Protein AF-A0A6G8FXG5-F1 (afdb_monomer)

Foldseek 3Di:
DPPDVVVVVVVLLVVLVVLLVVLVVQLVVLVVVQCVLQDPPFDFPDPLLCCQEPCLVSQLVSLLSNLVSLQVDDDPDPVSNVVSPVSSLCSNVVSLDRDPDDPPRYSDPRPPPDSPVSSVVSVVVSVVVVVVVVVVVVVVVVVVVVVVVPPPPPPPPDPPDDDDDDDD

Sequence (168 aa):
MQPDPALAAVRTYGYLRLALAGLVLLLFAAVALEFRATGDDCLQTSISAYWHTPARAVFVGVLVTMGVCLVALKGNTPGEDIALNFAGMLAPGVAFIPVHDPGTCSSVPIQVSDAGPAVANNMQALFVLGAVALAIGVWSARRAQAGDAHRPAASTGRTCSACSSPSP

Nearest PDB structures (foldseek):
  4zs7-assembly1_A  TM=3.706E-01  e=3.142E+00  Homo sapiens

Mean predicted aligned error: 14.08 Å

pLDDT: mean 71.06, std 12.32, range [47.81, 88.75]

Solvent-accessible surface area (backbone atoms only — not comparable to full-atom values): 9941 Å² total; per-residue (Å²): 132,82,79,57,68,68,61,54,49,56,50,53,56,52,50,46,54,51,48,49,54,49,41,52,50,52,48,51,50,45,52,51,54,50,49,71,69,52,47,93,88,53,78,69,96,44,82,69,44,48,60,59,35,92,43,32,64,55,51,32,52,36,32,39,52,44,11,55,45,31,52,69,45,81,42,97,44,77,66,49,32,51,51,27,40,50,50,18,65,45,28,43,56,64,42,60,57,79,74,84,78,55,72,94,66,53,84,54,94,66,81,75,79,64,58,66,65,54,36,53,53,51,52,52,51,49,52,52,50,52,52,51,52,49,50,50,52,53,51,52,52,53,50,52,54,59,56,57,73,66,55,75,81,76,75,86,79,71,84,84,72,84,90,79,86,81,85,135

Radius of gyration: 25.89 Å; Cα contacts (8 Å, |Δi|>4): 107; chains: 1; bounding box: 61×33×94 Å

Secondary structure (DSSP, 8-state):
-PPPHHHHHHHHHHHHHHHHHHHHHHHHHHHHHHHHHH-TT---SSGGGGGGSTTHHHHHHHHHHHHHHHHHS--SSHHHHHHHHHHHHHHHHHHHSPPS---S--SS----TTHHHHHHHHHHHHHHHHHHHHHHHHHHHHHHHHHHTTS-----------------

Structure (mmCIF, N/CA/C/O backbone):
data_AF-A0A6G8FXG5-F1
#
_entry.id   AF-A0A6G8FXG5-F1
#
loop_
_atom_site.group_PDB
_atom_site.id
_atom_site.type_symbol
_atom_site.label_atom_id
_atom_site.label_alt_id
_atom_site.label_comp_id
_atom_site.label_asym_id
_atom_site.label_entity_id
_atom_site.label_seq_id
_atom_site.pdbx_PDB_ins_code
_atom_site.Cartn_x
_atom_site.Cartn_y
_atom_site.Cartn_z
_atom_site.occupancy
_atom_site.B_iso_or_equiv
_atom_site.auth_seq_id
_atom_site.auth_comp_id
_atom_site.auth_asym_id
_atom_site.auth_atom_id
_atom_site.pdbx_PDB_model_num
ATOM 1 N N . MET A 1 1 ? -4.757 -22.468 30.278 1.00 57.34 1 MET A N 1
ATOM 2 C CA . MET A 1 1 ? -4.291 -21.072 30.387 1.00 57.34 1 MET A CA 1
ATOM 3 C C . MET A 1 1 ? -4.735 -20.367 29.117 1.00 57.34 1 MET A C 1
ATOM 5 O O . MET A 1 1 ? -4.160 -20.623 28.068 1.00 57.34 1 MET A O 1
ATOM 9 N N . GLN A 1 2 ? -5.857 -19.647 29.166 1.00 67.94 2 GLN A N 1
ATOM 10 C CA . GLN A 1 2 ? -6.369 -18.923 28.000 1.00 67.94 2 GLN A CA 1
ATOM 11 C C . GLN A 1 2 ? -5.395 -17.765 27.731 1.00 67.94 2 GLN A C 1
ATOM 13 O O . GLN A 1 2 ? -5.109 -17.031 28.676 1.00 67.94 2 GLN A O 1
ATOM 18 N N . PRO A 1 3 ? -4.819 -17.619 26.527 1.00 72.81 3 PRO A N 1
ATOM 19 C CA . PRO A 1 3 ? -3.965 -16.475 26.236 1.00 72.81 3 PRO A CA 1
ATOM 20 C C . PRO A 1 3 ? -4.775 -15.185 26.394 1.00 72.81 3 PRO A C 1
ATOM 22 O O . PRO A 1 3 ? -5.873 -15.074 25.848 1.00 72.81 3 PRO A O 1
ATOM 25 N N . ASP A 1 4 ? -4.237 -14.224 27.146 1.00 82.94 4 ASP A N 1
ATOM 26 C CA . ASP A 1 4 ? -4.896 -12.938 27.355 1.00 82.94 4 ASP A CA 1
ATOM 27 C C . ASP A 1 4 ? -5.109 -12.235 26.002 1.00 82.94 4 ASP A C 1
ATOM 29 O O . ASP A 1 4 ? -4.136 -11.994 25.272 1.00 82.94 4 ASP A O 1
ATOM 33 N N . PRO A 1 5 ? -6.353 -11.867 25.640 1.00 80.75 5 PRO A N 1
ATOM 34 C CA . PRO A 1 5 ? -6.666 -11.304 24.324 1.00 80.75 5 PRO A CA 1
ATOM 35 C C . PRO A 1 5 ? -5.929 -9.982 24.062 1.00 80.75 5 PRO A C 1
ATOM 37 O O . PRO A 1 5 ? -5.585 -9.674 22.920 1.00 80.75 5 PRO A O 1
ATOM 40 N N . ALA A 1 6 ? -5.613 -9.230 25.120 1.00 83.12 6 ALA A N 1
ATOM 41 C CA . ALA A 1 6 ? -4.814 -8.012 25.036 1.00 83.12 6 ALA A CA 1
ATOM 42 C C . ALA A 1 6 ? -3.370 -8.289 24.579 1.00 83.12 6 ALA A C 1
ATOM 44 O O . ALA A 1 6 ? -2.838 -7.573 23.732 1.00 83.12 6 ALA A O 1
ATOM 45 N N . LEU A 1 7 ? -2.744 -9.358 25.082 1.00 83.94 7 LEU A N 1
ATOM 46 C CA . LEU A 1 7 ? -1.378 -9.721 24.705 1.00 83.94 7 LEU A CA 1
ATOM 47 C C . LEU A 1 7 ? -1.309 -10.215 23.253 1.00 83.94 7 LEU A C 1
ATOM 49 O O . LEU A 1 7 ? -0.358 -9.900 22.534 1.00 83.94 7 LEU A O 1
ATOM 53 N N . ALA A 1 8 ? -2.332 -10.952 22.810 1.00 83.19 8 ALA A N 1
ATOM 54 C CA . ALA A 1 8 ? -2.463 -11.382 21.420 1.00 83.19 8 ALA A CA 1
ATOM 55 C C . ALA A 1 8 ? -2.579 -10.181 20.466 1.00 83.19 8 ALA A C 1
ATOM 57 O O . ALA A 1 8 ? -1.868 -10.134 19.464 1.00 83.19 8 ALA A O 1
ATOM 58 N N . ALA A 1 9 ? -3.394 -9.178 20.813 1.00 84.50 9 ALA A N 1
ATOM 59 C CA . ALA A 1 9 ? -3.514 -7.952 20.029 1.00 84.50 9 ALA A CA 1
ATOM 60 C C . ALA A 1 9 ? -2.163 -7.230 19.908 1.00 84.50 9 ALA A C 1
ATOM 62 O O . ALA A 1 9 ? -1.698 -6.998 18.795 1.00 84.50 9 ALA A O 1
ATOM 63 N N . VAL A 1 10 ? -1.488 -6.949 21.030 1.00 85.75 10 VAL A N 1
ATOM 64 C CA . VAL A 1 10 ? -0.190 -6.242 21.043 1.00 85.75 10 VAL A CA 1
ATOM 65 C C . VAL A 1 10 ? 0.853 -6.941 20.163 1.00 85.75 10 VAL A C 1
ATOM 67 O O . VAL A 1 10 ? 1.572 -6.274 19.417 1.00 85.75 10 VAL A O 1
ATOM 70 N N . ARG A 1 11 ? 0.907 -8.280 20.184 1.00 86.25 11 ARG A N 1
ATOM 71 C CA . ARG A 1 11 ? 1.799 -9.051 19.303 1.00 86.25 11 ARG A CA 1
ATOM 72 C C . ARG A 1 11 ? 1.461 -8.858 17.828 1.00 86.25 11 ARG A C 1
ATOM 74 O O . ARG A 1 11 ? 2.370 -8.591 17.047 1.00 86.25 11 ARG A O 1
ATOM 81 N N . THR A 1 12 ? 0.186 -8.929 17.449 1.00 85.81 12 THR A N 1
ATOM 82 C CA . THR A 1 12 ? -0.249 -8.688 16.063 1.00 85.81 12 THR A CA 1
ATOM 83 C C . THR A 1 12 ? 0.149 -7.291 15.579 1.00 85.81 12 THR A C 1
ATOM 85 O O . THR A 1 12 ? 0.702 -7.167 14.489 1.00 85.81 12 THR A O 1
ATOM 88 N N . TYR A 1 13 ? -0.020 -6.247 16.403 1.00 85.31 13 TYR A N 1
ATOM 89 C CA . TYR A 1 13 ? 0.451 -4.892 16.068 1.00 85.31 13 TYR A CA 1
ATOM 90 C C . TYR A 1 13 ? 1.970 -4.818 15.888 1.00 85.31 13 TYR A C 1
ATOM 92 O O . TYR A 1 13 ? 2.452 -4.155 14.968 1.00 85.31 13 TYR A O 1
ATOM 100 N N . GLY A 1 14 ? 2.731 -5.510 16.741 1.00 84.19 14 GLY A N 1
ATOM 101 C CA . GLY A 1 14 ? 4.183 -5.619 16.609 1.00 84.19 14 GLY A CA 1
ATOM 102 C C . GLY A 1 14 ? 4.598 -6.266 15.285 1.00 84.19 14 GLY A C 1
ATOM 103 O O . GLY A 1 14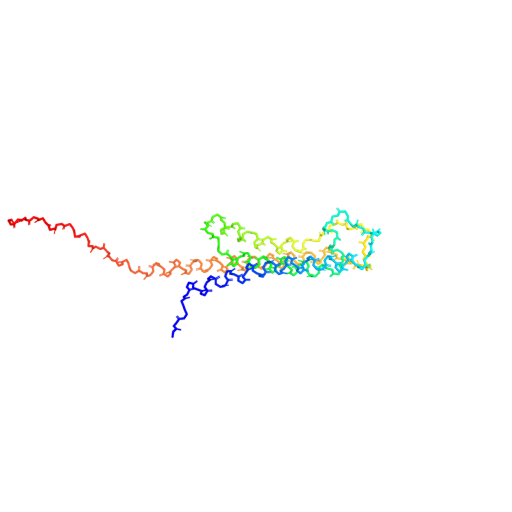 ? 5.454 -5.730 14.582 1.00 84.19 14 GLY A O 1
ATOM 104 N N . TYR A 1 15 ? 3.940 -7.365 14.901 1.00 86.19 15 TYR A N 1
ATOM 105 C CA . TYR A 1 15 ? 4.189 -8.037 13.624 1.00 86.19 15 TYR A CA 1
ATOM 106 C C . TYR A 1 15 ? 3.832 -7.169 12.419 1.00 86.19 15 TYR A C 1
ATOM 108 O O . TYR A 1 15 ? 4.598 -7.143 11.462 1.00 86.19 15 TYR A O 1
ATOM 116 N N . LEU A 1 16 ? 2.733 -6.411 12.468 1.00 86.50 16 LEU A N 1
ATOM 117 C CA . LEU A 1 16 ? 2.364 -5.496 11.384 1.00 86.50 16 LEU A CA 1
ATOM 118 C C . LEU A 1 16 ? 3.411 -4.388 11.191 1.00 86.50 16 LEU A C 1
ATOM 120 O O . LEU A 1 16 ? 3.780 -4.077 10.061 1.00 86.50 16 LEU A O 1
ATOM 124 N N . ARG A 1 17 ? 3.955 -3.827 12.280 1.00 88.75 17 ARG A N 1
ATOM 125 C CA . ARG A 1 17 ? 5.037 -2.828 12.202 1.00 88.75 17 ARG A CA 1
ATOM 126 C C . ARG A 1 17 ? 6.345 -3.423 11.678 1.00 88.75 17 ARG A C 1
ATOM 128 O O . ARG A 1 17 ? 7.010 -2.790 10.861 1.00 88.75 17 ARG A O 1
ATOM 135 N N . LEU A 1 18 ? 6.699 -4.635 12.108 1.00 86.62 18 LEU A N 1
ATOM 136 C CA . LEU A 1 18 ? 7.863 -5.356 11.581 1.00 86.62 18 LEU A CA 1
ATOM 137 C C . LEU A 1 18 ? 7.693 -5.706 10.099 1.00 86.62 18 LEU A C 1
ATOM 139 O O . LEU A 1 18 ? 8.654 -5.595 9.345 1.00 86.62 18 LEU A O 1
ATOM 143 N N . ALA A 1 19 ? 6.481 -6.064 9.669 1.00 85.12 19 ALA A N 1
ATOM 144 C CA . ALA A 1 19 ? 6.170 -6.295 8.264 1.00 85.12 19 ALA A CA 1
ATOM 145 C C . ALA A 1 19 ? 6.366 -5.016 7.441 1.00 85.12 19 ALA A C 1
ATOM 147 O O . ALA A 1 19 ? 7.062 -5.059 6.432 1.00 85.12 19 ALA A O 1
ATOM 148 N N . LEU A 1 20 ? 5.858 -3.864 7.900 1.00 86.62 20 LEU A N 1
ATOM 149 C CA . LEU A 1 20 ? 6.100 -2.573 7.243 1.00 86.62 20 LEU A CA 1
ATOM 150 C C . LEU A 1 20 ? 7.600 -2.262 7.124 1.00 86.62 20 LEU A C 1
ATOM 152 O O . LEU A 1 20 ? 8.060 -1.902 6.044 1.00 86.62 20 LEU A O 1
ATOM 156 N N . ALA A 1 21 ? 8.377 -2.453 8.196 1.00 85.88 21 ALA A N 1
ATOM 157 C CA . ALA A 1 21 ? 9.828 -2.256 8.164 1.00 85.88 21 ALA A CA 1
ATOM 158 C C . ALA A 1 21 ? 10.526 -3.220 7.184 1.00 85.88 21 ALA A C 1
ATOM 160 O O . ALA A 1 21 ? 11.375 -2.801 6.399 1.00 85.88 21 ALA A O 1
ATOM 161 N N . GLY A 1 22 ? 10.134 -4.497 7.181 1.00 84.75 22 GLY A N 1
ATOM 162 C CA . GLY A 1 22 ? 10.649 -5.504 6.253 1.00 84.75 22 GLY A CA 1
ATOM 163 C C . GLY A 1 22 ? 10.336 -5.184 4.791 1.00 84.75 22 GLY A C 1
ATOM 164 O O . GLY A 1 22 ? 11.196 -5.353 3.933 1.00 84.75 22 GLY A O 1
ATOM 165 N N . LEU A 1 23 ? 9.144 -4.655 4.505 1.00 84.12 23 LEU A N 1
ATOM 166 C CA . LEU A 1 23 ? 8.738 -4.224 3.166 1.00 84.12 23 LEU A CA 1
ATOM 167 C C . LEU A 1 23 ? 9.573 -3.032 2.664 1.00 84.12 23 LEU A C 1
ATOM 169 O O . LEU A 1 23 ? 9.977 -3.023 1.503 1.00 84.12 23 LEU A O 1
ATOM 173 N N . VAL A 1 24 ? 9.901 -2.068 3.535 1.00 82.69 24 VAL A N 1
ATOM 174 C CA . VAL A 1 24 ? 10.832 -0.971 3.197 1.00 82.69 24 VAL A CA 1
ATOM 175 C C . VAL A 1 24 ? 12.227 -1.513 2.882 1.00 82.69 24 VAL A C 1
ATOM 177 O O . VAL A 1 24 ? 12.835 -1.106 1.893 1.00 82.69 24 VAL A O 1
ATOM 180 N N . LEU A 1 25 ? 12.730 -2.452 3.689 1.00 84.25 25 LEU A N 1
ATOM 181 C CA . LEU A 1 25 ? 14.035 -3.077 3.456 1.00 84.25 25 LEU A CA 1
ATOM 182 C C . LEU A 1 25 ? 14.066 -3.874 2.148 1.00 84.25 25 LEU A C 1
ATOM 184 O O . LEU A 1 25 ? 15.051 -3.796 1.420 1.00 84.25 25 LEU A O 1
ATOM 188 N N . LEU A 1 26 ? 12.988 -4.594 1.826 1.00 79.62 26 LEU A N 1
ATOM 189 C CA . LEU A 1 26 ? 12.842 -5.317 0.562 1.00 79.62 26 LEU A CA 1
ATOM 190 C C . LEU A 1 26 ? 12.923 -4.357 -0.632 1.00 79.62 26 LEU A C 1
ATOM 192 O O . LEU A 1 26 ? 13.630 -4.634 -1.600 1.00 79.62 26 LEU A O 1
ATOM 196 N N . LEU A 1 27 ? 12.239 -3.212 -0.545 1.00 80.00 27 LEU A N 1
ATOM 197 C CA . LEU A 1 27 ? 12.285 -2.187 -1.584 1.00 80.00 27 LEU A CA 1
ATOM 198 C C . LEU A 1 27 ? 13.696 -1.599 -1.729 1.00 80.00 27 LEU A C 1
ATOM 200 O O . LEU A 1 27 ? 14.202 -1.489 -2.843 1.00 80.00 27 LEU A O 1
ATOM 204 N N . PHE A 1 28 ? 14.355 -1.272 -0.615 1.00 77.00 28 PHE A N 1
ATOM 205 C CA . PHE A 1 28 ? 15.725 -0.756 -0.629 1.00 77.00 28 PHE A CA 1
ATOM 206 C C . PHE A 1 28 ? 16.715 -1.771 -1.216 1.00 77.00 28 PHE A C 1
ATOM 208 O O . PHE A 1 28 ? 17.579 -1.403 -2.008 1.00 77.00 28 PHE A O 1
ATOM 215 N N . ALA A 1 29 ? 16.560 -3.056 -0.886 1.00 79.44 29 ALA A N 1
ATOM 216 C CA . ALA A 1 29 ? 17.368 -4.132 -1.447 1.00 79.44 29 ALA A CA 1
ATOM 217 C C . ALA A 1 29 ? 17.166 -4.269 -2.963 1.00 79.44 29 ALA A C 1
ATOM 219 O O . ALA A 1 29 ? 18.147 -4.399 -3.691 1.00 79.44 29 ALA A O 1
ATOM 220 N N . ALA A 1 30 ? 15.924 -4.182 -3.452 1.00 74.56 30 ALA A N 1
ATOM 221 C CA . ALA A 1 30 ? 15.633 -4.219 -4.885 1.00 74.56 30 ALA A CA 1
ATOM 222 C C . ALA A 1 30 ? 16.299 -3.053 -5.638 1.00 74.56 30 ALA A C 1
ATOM 224 O O . ALA A 1 30 ? 16.926 -3.272 -6.671 1.00 74.56 30 ALA A O 1
ATOM 225 N N . VAL A 1 31 ? 16.241 -1.835 -5.088 1.00 71.06 31 VAL A N 1
ATOM 226 C CA . VAL A 1 31 ? 16.924 -0.659 -5.661 1.00 71.06 31 VAL A CA 1
ATOM 227 C C . VAL A 1 31 ? 18.447 -0.817 -5.609 1.00 71.06 31 VAL A C 1
ATOM 229 O O . VAL A 1 31 ? 19.132 -0.515 -6.581 1.00 71.06 31 VAL A O 1
ATOM 232 N N . ALA A 1 32 ? 18.995 -1.330 -4.505 1.00 72.50 32 ALA A N 1
ATOM 233 C CA . ALA A 1 32 ? 20.434 -1.535 -4.356 1.00 72.50 32 ALA A CA 1
ATOM 234 C C . ALA A 1 32 ? 20.987 -2.592 -5.328 1.00 72.50 32 ALA A C 1
ATOM 236 O O . ALA A 1 32 ? 22.094 -2.431 -5.838 1.00 72.50 32 ALA A O 1
ATOM 237 N N . LEU A 1 33 ? 20.232 -3.662 -5.598 1.00 71.62 33 LEU A N 1
ATOM 238 C CA . LEU A 1 33 ? 20.596 -4.677 -6.592 1.00 71.62 33 LEU A CA 1
ATOM 239 C C . LEU A 1 33 ? 20.636 -4.088 -8.005 1.00 71.62 33 LEU A C 1
ATOM 241 O O . LEU A 1 33 ? 21.575 -4.353 -8.751 1.00 71.62 33 LEU A O 1
ATOM 245 N N . GLU A 1 34 ? 19.670 -3.235 -8.339 1.00 66.75 34 GLU A N 1
ATOM 246 C CA . GLU A 1 34 ? 19.623 -2.550 -9.631 1.00 66.75 34 GLU A CA 1
ATOM 247 C C . GLU A 1 34 ? 20.769 -1.534 -9.791 1.00 66.75 34 GLU A C 1
ATOM 249 O O . GLU A 1 34 ? 21.410 -1.465 -10.841 1.00 66.75 34 GLU A O 1
ATOM 254 N N . PHE A 1 35 ? 21.089 -0.802 -8.718 1.00 66.12 35 PHE A N 1
ATOM 255 C CA . PHE A 1 35 ? 22.235 0.109 -8.658 1.00 66.12 35 PHE A CA 1
ATOM 256 C C . PHE A 1 35 ? 23.561 -0.639 -8.879 1.00 66.12 35 PHE A C 1
ATOM 258 O O . PHE A 1 35 ? 24.410 -0.203 -9.654 1.00 66.12 35 PHE A O 1
ATOM 265 N N . ARG A 1 36 ? 23.724 -1.817 -8.259 1.00 65.88 36 ARG A N 1
ATOM 266 C CA . ARG A 1 36 ? 24.899 -2.686 -8.452 1.00 65.88 36 ARG A CA 1
ATOM 267 C C . ARG A 1 36 ? 25.009 -3.237 -9.875 1.00 65.88 36 ARG A C 1
ATOM 269 O O . ARG A 1 36 ? 26.125 -3.467 -10.327 1.00 65.88 36 ARG A O 1
ATOM 276 N N . ALA A 1 37 ? 23.883 -3.481 -10.545 1.00 64.62 37 ALA A N 1
ATOM 277 C CA . ALA A 1 37 ? 23.847 -4.048 -11.891 1.00 64.62 37 ALA A CA 1
ATOM 278 C C . ALA A 1 37 ? 24.114 -3.012 -13.000 1.00 64.62 37 ALA A C 1
ATOM 280 O O . ALA A 1 37 ? 24.643 -3.378 -14.045 1.00 64.62 37 ALA A O 1
ATOM 281 N N . THR A 1 38 ? 23.764 -1.740 -12.778 1.00 61.50 38 THR A N 1
ATOM 282 C CA . THR A 1 38 ? 23.832 -0.681 -13.808 1.00 61.50 38 THR A CA 1
ATOM 283 C C . THR A 1 38 ? 25.136 0.133 -13.756 1.00 61.50 38 THR A C 1
ATOM 285 O O . THR A 1 38 ? 25.542 0.688 -14.773 1.00 61.50 38 THR A O 1
ATOM 288 N N . GLY A 1 39 ? 25.836 0.160 -12.613 1.00 57.62 39 GLY A N 1
ATOM 289 C CA . GLY A 1 39 ? 27.066 0.949 -12.438 1.00 57.62 39 GLY A CA 1
ATOM 290 C C . GLY A 1 39 ? 26.822 2.467 -12.366 1.00 57.62 39 GLY A C 1
ATOM 291 O O . GLY A 1 39 ? 25.709 2.941 -12.593 1.00 57.62 39 GLY A O 1
ATOM 292 N N . ASP A 1 40 ? 27.866 3.236 -12.030 1.00 57.09 40 ASP A N 1
ATOM 293 C CA . ASP A 1 40 ? 27.795 4.686 -11.749 1.00 57.09 40 ASP A CA 1
ATOM 294 C C . ASP A 1 40 ? 27.395 5.563 -12.963 1.00 57.09 40 ASP A C 1
ATOM 296 O O . ASP A 1 40 ? 27.077 6.740 -12.794 1.00 57.09 40 ASP A O 1
ATOM 300 N N . ASP A 1 41 ? 27.359 5.007 -14.180 1.00 52.19 41 ASP A N 1
ATOM 301 C CA . ASP A 1 41 ? 27.168 5.757 -15.433 1.00 52.19 41 ASP A CA 1
ATOM 302 C C . ASP A 1 41 ? 25.698 6.083 -15.779 1.00 52.19 41 ASP A C 1
ATOM 304 O O . ASP A 1 41 ? 25.433 6.805 -16.741 1.00 52.19 41 ASP A O 1
ATOM 308 N N . CYS A 1 42 ? 24.719 5.583 -15.012 1.00 55.94 42 CYS A N 1
ATOM 309 C CA . CYS A 1 42 ? 23.290 5.752 -15.321 1.00 55.94 42 CYS A CA 1
ATOM 310 C C . CYS A 1 42 ? 22.417 5.918 -14.059 1.00 55.94 42 CYS A C 1
ATOM 312 O O . CYS A 1 42 ? 21.487 5.152 -13.795 1.00 55.94 42 CYS A O 1
ATOM 314 N N . LEU A 1 43 ? 22.700 6.949 -13.259 1.00 52.69 43 LEU A N 1
ATOM 315 C CA . LEU A 1 43 ? 21.834 7.363 -12.153 1.00 52.69 43 LEU A CA 1
ATOM 316 C C . LEU A 1 43 ? 20.577 8.072 -12.679 1.00 52.69 43 LEU A C 1
ATOM 318 O O . LEU A 1 43 ? 20.632 9.218 -13.123 1.00 52.69 43 LEU A O 1
ATOM 322 N N . GLN A 1 44 ? 19.421 7.410 -12.592 1.00 50.03 44 GLN A N 1
ATOM 323 C CA . GLN A 1 44 ? 18.137 8.064 -12.848 1.00 50.03 44 GLN A CA 1
ATOM 324 C C . GLN A 1 44 ? 17.891 9.193 -11.831 1.00 50.03 44 GLN A C 1
ATOM 326 O O . GLN A 1 44 ? 18.088 9.022 -10.628 1.00 50.03 44 GLN A O 1
ATOM 331 N N . THR A 1 45 ? 17.406 10.343 -12.304 1.00 47.81 45 THR A N 1
ATOM 332 C CA . THR A 1 45 ? 17.219 11.579 -11.514 1.00 47.81 45 THR A CA 1
ATOM 333 C C . THR A 1 45 ? 16.063 11.516 -10.509 1.00 47.81 45 THR A C 1
ATOM 335 O O . THR A 1 45 ? 15.847 12.456 -9.744 1.00 47.81 45 THR A O 1
ATOM 338 N N . SER A 1 46 ? 15.284 10.433 -10.496 1.00 49.84 46 SER A N 1
ATOM 339 C CA . SER A 1 46 ? 14.157 10.231 -9.583 1.00 49.84 46 SER A CA 1
ATOM 340 C C . SER A 1 46 ? 13.943 8.747 -9.286 1.00 49.84 46 SER A C 1
ATOM 342 O O . SER A 1 46 ? 13.996 7.908 -10.182 1.00 49.84 46 SER A O 1
ATOM 344 N N . ILE A 1 47 ? 13.639 8.424 -8.022 1.00 54.47 47 ILE A N 1
ATOM 345 C CA . ILE A 1 47 ? 13.342 7.055 -7.546 1.00 54.47 47 ILE A CA 1
ATOM 346 C C . ILE A 1 47 ? 12.180 6.416 -8.330 1.00 54.47 47 ILE A C 1
ATOM 348 O O . ILE A 1 47 ? 12.154 5.204 -8.523 1.00 54.47 47 ILE A O 1
ATOM 352 N N . SER A 1 48 ? 11.247 7.222 -8.840 1.00 49.88 48 SER A N 1
ATOM 353 C CA . SER A 1 48 ? 10.111 6.777 -9.656 1.00 49.88 48 SER A CA 1
ATOM 354 C C . SER A 1 48 ? 10.499 6.210 -11.029 1.00 49.88 48 SER A C 1
ATOM 356 O O . SER A 1 48 ? 9.730 5.434 -11.593 1.00 49.88 48 SER A O 1
ATOM 358 N N . ALA A 1 49 ? 11.688 6.520 -11.558 1.00 51.31 49 ALA A N 1
ATOM 359 C CA . ALA A 1 49 ? 12.161 5.977 -12.835 1.00 51.31 49 ALA A CA 1
ATOM 360 C C . ALA A 1 49 ? 12.553 4.487 -12.748 1.00 51.31 49 ALA A C 1
ATOM 362 O O . ALA A 1 49 ? 12.575 3.793 -13.764 1.00 51.31 49 ALA A O 1
ATOM 363 N N . TYR A 1 50 ? 12.762 3.957 -11.533 1.00 55.47 50 TYR A N 1
ATOM 364 C CA . TYR A 1 50 ? 12.955 2.519 -11.294 1.00 55.47 50 TYR A CA 1
ATOM 365 C C . TYR A 1 50 ? 11.689 1.682 -11.568 1.00 55.47 50 TYR A C 1
ATOM 367 O O . TYR A 1 50 ? 11.729 0.457 -11.520 1.00 55.47 50 TYR A O 1
ATOM 375 N N . TRP A 1 51 ? 10.556 2.302 -11.919 1.00 51.62 51 TRP A N 1
ATOM 376 C CA . TRP A 1 51 ? 9.360 1.590 -12.387 1.00 51.62 51 TRP A CA 1
ATOM 377 C C . TRP A 1 51 ? 9.603 0.751 -13.659 1.00 51.62 51 TRP A C 1
ATOM 379 O O . TRP A 1 51 ? 8.870 -0.202 -13.919 1.00 51.62 51 TRP A O 1
ATOM 389 N N . HIS A 1 52 ? 10.633 1.074 -14.445 1.00 49.41 52 HIS A N 1
ATOM 390 C CA . HIS A 1 52 ? 10.985 0.363 -15.681 1.00 49.41 52 HIS A CA 1
ATOM 391 C C . HIS A 1 52 ? 12.137 -0.633 -15.542 1.00 49.41 52 HIS A C 1
ATOM 393 O O . HIS A 1 52 ? 12.605 -1.179 -16.542 1.00 49.41 52 HIS A O 1
ATOM 399 N N . THR A 1 53 ? 12.565 -0.905 -14.314 1.00 60.53 53 THR A N 1
ATOM 400 C CA . THR A 1 53 ? 13.533 -1.956 -14.013 1.00 60.53 53 THR A CA 1
ATOM 401 C C . THR A 1 53 ? 12.799 -3.219 -13.535 1.00 60.53 53 THR A C 1
ATOM 403 O O . THR A 1 53 ? 11.619 -3.150 -13.161 1.00 60.53 53 THR A O 1
ATOM 406 N N . PRO A 1 54 ? 13.436 -4.406 -13.521 1.00 55.94 54 PRO A N 1
ATOM 407 C CA . PRO A 1 54 ? 12.840 -5.626 -12.955 1.00 55.94 54 PRO A CA 1
ATOM 408 C C . PRO A 1 54 ? 12.337 -5.476 -11.501 1.00 55.94 54 PRO A C 1
ATOM 410 O O . PRO A 1 54 ? 11.536 -6.293 -11.040 1.00 55.94 54 PRO A O 1
ATOM 413 N N . ALA A 1 55 ? 12.711 -4.403 -10.793 1.00 60.38 55 ALA A N 1
ATOM 414 C CA . ALA A 1 55 ? 12.188 -4.050 -9.474 1.00 60.38 55 ALA A CA 1
ATOM 415 C C . ALA A 1 55 ? 10.695 -3.647 -9.457 1.00 60.38 55 ALA A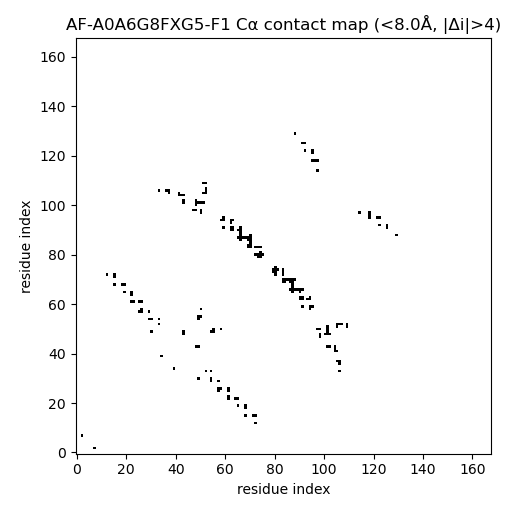 C 1
ATOM 417 O O . ALA A 1 55 ? 10.099 -3.594 -8.377 1.00 60.38 55 ALA A O 1
ATOM 418 N N . ARG A 1 56 ? 10.048 -3.423 -10.613 1.00 66.56 56 ARG A N 1
ATOM 419 C CA . ARG A 1 56 ? 8.618 -3.058 -10.708 1.00 66.56 56 ARG A CA 1
ATOM 420 C C . ARG A 1 56 ? 7.701 -4.004 -9.933 1.00 66.56 56 ARG A C 1
ATOM 422 O O . ARG A 1 56 ? 6.843 -3.550 -9.182 1.00 66.56 56 ARG A O 1
ATOM 429 N N . ALA A 1 57 ? 7.880 -5.315 -10.091 1.00 67.25 57 ALA A N 1
ATOM 430 C CA . ALA A 1 57 ? 7.034 -6.306 -9.421 1.00 67.25 57 ALA A CA 1
ATOM 431 C C . ALA A 1 57 ? 7.173 -6.242 -7.890 1.00 67.25 57 ALA A C 1
ATOM 433 O O . ALA A 1 57 ? 6.185 -6.376 -7.167 1.00 67.25 57 ALA A O 1
ATOM 434 N N . VAL A 1 58 ? 8.388 -5.974 -7.401 1.00 74.38 58 VAL A N 1
ATOM 435 C CA . VAL A 1 58 ? 8.674 -5.810 -5.971 1.00 74.38 58 VAL A CA 1
ATOM 436 C C . VAL A 1 58 ? 8.034 -4.531 -5.442 1.00 74.38 58 VAL A C 1
ATOM 438 O O . VAL A 1 58 ? 7.391 -4.562 -4.398 1.00 74.38 58 VAL A O 1
ATOM 441 N N . PHE A 1 59 ? 8.134 -3.425 -6.179 1.00 73.25 59 PHE A N 1
ATOM 442 C CA . PHE A 1 59 ? 7.508 -2.157 -5.809 1.00 73.25 59 PHE A CA 1
ATOM 443 C C . PHE A 1 59 ? 5.978 -2.268 -5.708 1.00 73.25 59 PHE A C 1
ATOM 445 O O . PHE A 1 59 ? 5.401 -1.874 -4.693 1.00 73.25 59 PHE A O 1
ATOM 452 N N . VAL A 1 60 ? 5.326 -2.875 -6.709 1.00 77.44 60 VAL A N 1
ATOM 453 C CA . VAL A 1 60 ? 3.871 -3.114 -6.685 1.00 77.44 60 VAL A CA 1
ATOM 454 C C . VAL A 1 60 ? 3.492 -3.995 -5.494 1.00 77.44 60 VAL A C 1
ATOM 456 O O . VAL A 1 60 ? 2.592 -3.650 -4.728 1.00 77.44 60 VAL A O 1
ATOM 459 N N . GLY A 1 61 ? 4.204 -5.111 -5.300 1.00 79.62 61 GLY A N 1
ATOM 460 C CA . GLY A 1 61 ? 3.954 -6.035 -4.194 1.00 79.62 61 GLY A CA 1
ATOM 461 C C . GLY A 1 61 ? 4.113 -5.375 -2.823 1.00 79.62 61 GLY A C 1
ATOM 462 O O . GLY A 1 61 ? 3.281 -5.586 -1.937 1.00 79.62 61 GLY A O 1
ATOM 463 N N . VAL A 1 62 ? 5.132 -4.528 -2.657 1.00 83.75 62 VAL A N 1
ATOM 464 C CA . VAL A 1 62 ? 5.385 -3.782 -1.420 1.00 83.75 62 VAL A CA 1
ATOM 465 C C . VAL A 1 62 ? 4.260 -2.802 -1.126 1.00 83.75 62 VAL A C 1
ATOM 467 O O . VAL A 1 62 ? 3.724 -2.835 -0.022 1.00 83.75 62 VAL A O 1
ATOM 470 N N . LEU A 1 63 ? 3.847 -1.980 -2.093 1.00 83.12 63 LEU A N 1
ATOM 471 C CA . LEU A 1 63 ? 2.786 -0.993 -1.880 1.00 83.12 63 LEU A CA 1
ATOM 472 C C . LEU A 1 63 ? 1.429 -1.635 -1.585 1.00 83.12 63 LEU A C 1
ATOM 474 O O . LEU A 1 63 ? 0.721 -1.181 -0.687 1.00 83.12 63 LEU A O 1
ATOM 478 N N . VAL A 1 64 ? 1.083 -2.718 -2.288 1.00 83.19 64 VAL A N 1
ATOM 479 C CA . VAL A 1 64 ? -0.156 -3.462 -2.020 1.00 83.19 64 VAL A CA 1
ATOM 480 C C . VAL A 1 64 ? -0.125 -4.059 -0.611 1.00 83.19 64 VAL A C 1
ATO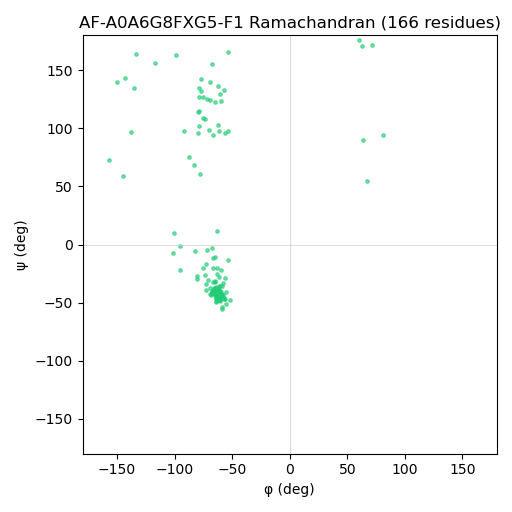M 482 O O . VAL A 1 64 ? -1.082 -3.89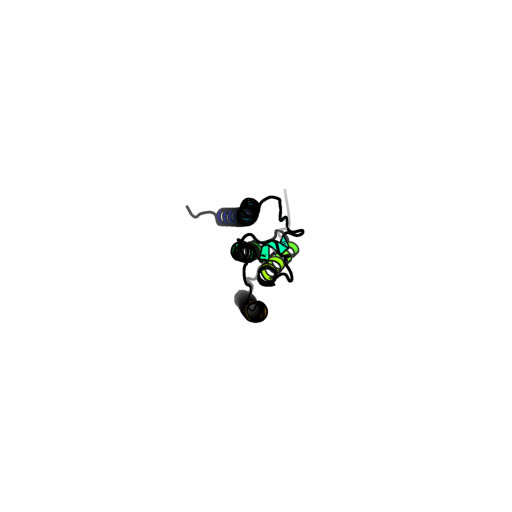7 0.147 1.00 83.19 64 VAL A O 1
ATOM 485 N N . THR A 1 65 ? 0.984 -4.693 -0.222 1.00 85.50 65 THR A N 1
ATOM 486 C CA . THR A 1 65 ? 1.113 -5.314 1.106 1.00 85.50 65 THR A CA 1
ATOM 487 C C . THR A 1 65 ? 1.131 -4.264 2.218 1.00 85.50 65 THR A C 1
ATOM 489 O O . THR A 1 65 ? 0.453 -4.431 3.230 1.00 85.50 65 THR A O 1
ATOM 492 N N . MET A 1 66 ? 1.835 -3.145 2.020 1.00 85.88 66 MET A N 1
ATOM 493 C CA . MET A 1 66 ? 1.810 -2.007 2.941 1.00 85.88 66 MET A CA 1
ATOM 494 C C . MET A 1 66 ? 0.395 -1.462 3.103 1.00 85.88 66 MET A C 1
ATOM 496 O O . MET A 1 66 ? -0.025 -1.228 4.232 1.00 85.88 66 MET A O 1
ATOM 500 N N . GLY A 1 67 ? -0.359 -1.322 2.009 1.00 83.44 67 GLY A N 1
ATOM 501 C CA . GLY A 1 67 ? -1.746 -0.873 2.056 1.00 83.44 67 GLY A CA 1
ATOM 502 C C . GLY A 1 67 ? -2.610 -1.749 2.965 1.00 83.44 67 GLY A C 1
ATOM 503 O O . GLY A 1 67 ? -3.293 -1.240 3.853 1.00 83.44 67 GLY A O 1
ATOM 504 N N . VAL A 1 68 ? -2.500 -3.073 2.823 1.00 84.25 68 VAL A N 1
ATOM 505 C CA . VAL A 1 68 ? -3.204 -4.042 3.683 1.00 84.25 68 VAL A CA 1
ATOM 506 C C . VAL A 1 68 ? -2.761 -3.931 5.144 1.00 84.25 68 VAL A C 1
ATOM 508 O O . VAL A 1 68 ? -3.604 -3.923 6.041 1.00 84.25 68 VAL A O 1
ATOM 511 N N . CYS A 1 69 ? -1.455 -3.809 5.403 1.00 83.81 69 CYS A N 1
ATOM 512 C CA . CYS A 1 69 ? -0.947 -3.622 6.760 1.00 83.81 69 CYS A CA 1
ATOM 513 C C . CYS A 1 69 ? -1.496 -2.339 7.401 1.00 83.81 69 CYS A C 1
ATOM 515 O O . CYS A 1 69 ? -1.880 -2.380 8.564 1.00 83.81 69 CYS A O 1
ATOM 517 N N . LEU A 1 70 ? -1.585 -1.229 6.659 1.00 82.44 70 LEU A N 1
ATOM 518 C CA . LEU A 1 70 ? -2.102 0.044 7.172 1.00 82.44 70 LEU A CA 1
ATOM 519 C C . LEU A 1 70 ? -3.592 -0.027 7.528 1.00 82.44 70 LEU A C 1
ATOM 521 O O . LEU A 1 70 ? -3.958 0.458 8.591 1.00 82.44 70 LEU A O 1
ATOM 525 N N . VAL A 1 71 ? -4.426 -0.695 6.719 1.00 81.88 71 VAL A N 1
ATOM 526 C CA . VAL A 1 71 ? -5.845 -0.948 7.063 1.00 81.88 71 VAL A CA 1
ATOM 527 C C . VAL A 1 71 ? -5.971 -1.793 8.337 1.00 81.88 71 VAL A C 1
ATOM 529 O O . VAL A 1 71 ? -6.886 -1.600 9.134 1.00 81.88 71 VAL A O 1
ATOM 532 N N . ALA A 1 72 ? -5.052 -2.739 8.552 1.00 82.19 72 ALA A N 1
ATOM 533 C CA . ALA A 1 72 ? -5.065 -3.601 9.731 1.00 82.19 72 ALA A CA 1
ATOM 534 C C . ALA A 1 72 ? -4.586 -2.898 11.018 1.00 82.19 72 ALA A C 1
ATOM 536 O O . ALA A 1 72 ? -4.887 -3.371 12.117 1.00 82.19 72 ALA A O 1
ATOM 537 N N . LEU A 1 73 ? -3.846 -1.786 10.916 1.00 81.38 73 LEU A N 1
ATOM 538 C CA . LEU A 1 73 ? -3.448 -0.991 12.077 1.00 81.38 73 LEU A CA 1
ATOM 539 C C . LEU A 1 73 ? -4.614 -0.107 12.546 1.00 81.38 73 LEU A C 1
ATOM 541 O O . LEU A 1 73 ? -4.986 0.854 11.883 1.00 81.38 73 LEU A O 1
ATOM 545 N N . LYS A 1 74 ? -5.117 -0.359 13.758 1.00 78.12 74 LYS A N 1
ATOM 546 C CA . LYS A 1 74 ? -5.957 0.600 14.485 1.00 78.12 74 LYS A CA 1
ATOM 547 C C . LYS A 1 74 ? -5.127 1.787 14.984 1.00 78.12 74 LYS A C 1
ATOM 549 O O . LYS A 1 74 ? -4.147 1.600 15.711 1.00 78.12 74 LYS A O 1
ATOM 554 N N . GLY A 1 75 ? -5.546 2.997 14.616 1.00 72.31 75 GLY A N 1
ATOM 555 C CA . GLY A 1 75 ? -5.011 4.245 15.169 1.00 72.31 75 GLY A CA 1
ATOM 556 C C . GLY A 1 75 ? -5.378 4.426 16.646 1.00 72.31 75 GLY A C 1
ATOM 557 O O . GLY A 1 75 ? -6.377 3.879 17.115 1.00 72.31 75 GLY A O 1
ATOM 558 N N . ASN A 1 76 ? -4.580 5.198 17.389 1.00 73.12 76 ASN A N 1
ATOM 559 C CA . ASN A 1 76 ? -4.867 5.508 18.795 1.00 73.12 76 ASN A CA 1
ATOM 560 C C . ASN A 1 76 ? -6.021 6.520 18.915 1.00 73.12 76 ASN A C 1
ATOM 562 O O . ASN A 1 76 ? -6.750 6.545 19.904 1.00 73.12 76 ASN A O 1
ATOM 566 N N . THR A 1 77 ? -6.206 7.336 17.876 1.00 79.56 77 THR A N 1
ATOM 567 C CA . THR A 1 77 ? -7.294 8.304 17.741 1.00 79.56 77 THR A CA 1
ATOM 568 C C . THR A 1 77 ? -8.199 7.984 16.542 1.00 79.56 77 THR A C 1
ATOM 570 O O . THR A 1 77 ? -7.750 7.373 15.568 1.00 79.56 77 THR A O 1
ATOM 573 N N . PRO A 1 78 ? -9.470 8.439 16.549 1.00 75.88 78 PRO A N 1
ATOM 574 C CA . PRO A 1 78 ? -10.373 8.272 15.407 1.00 75.88 78 PRO A CA 1
ATOM 575 C C . PRO A 1 78 ? -9.830 8.892 14.111 1.00 75.88 78 PRO A C 1
ATOM 577 O O . PRO A 1 78 ? -10.063 8.361 13.030 1.00 75.88 78 PRO A O 1
ATOM 580 N N . GLY A 1 79 ? -9.087 10.001 14.212 1.00 73.25 79 GLY A N 1
ATOM 581 C CA . GLY A 1 79 ? -8.472 10.660 13.057 1.00 73.25 79 GLY A CA 1
ATOM 582 C C . GLY A 1 79 ? -7.335 9.844 12.441 1.00 73.25 79 GLY A C 1
ATOM 583 O O . GLY A 1 79 ? -7.270 9.707 11.222 1.00 73.25 79 GLY A O 1
ATOM 584 N N . GLU A 1 80 ? -6.474 9.251 13.271 1.00 75.25 80 GLU A N 1
ATOM 585 C CA . GLU A 1 80 ? -5.408 8.357 12.799 1.00 75.25 80 GLU A CA 1
ATOM 586 C C . GLU A 1 80 ? -5.974 7.101 12.140 1.00 75.25 80 GLU A C 1
ATOM 588 O O . GLU A 1 80 ? -5.473 6.677 11.105 1.00 75.25 80 GLU A O 1
ATOM 593 N N . ASP A 1 81 ? -7.037 6.526 12.705 1.00 83.25 81 ASP A N 1
ATOM 594 C CA . ASP A 1 81 ? -7.708 5.350 12.147 1.00 83.25 81 ASP A CA 1
ATOM 595 C C . ASP A 1 81 ? -8.276 5.629 10.748 1.00 83.25 81 ASP A C 1
ATOM 597 O O . ASP A 1 81 ? -8.126 4.826 9.828 1.00 83.25 81 ASP A O 1
ATOM 601 N N . ILE A 1 82 ? -8.878 6.803 10.554 1.00 80.06 82 ILE A N 1
ATOM 602 C CA . ILE A 1 82 ? -9.364 7.242 9.245 1.00 80.06 82 ILE A CA 1
ATOM 603 C C . ILE A 1 82 ? -8.187 7.412 8.275 1.00 80.06 82 ILE A C 1
ATOM 605 O O . ILE A 1 82 ? -8.226 6.872 7.170 1.00 80.06 82 ILE A O 1
ATOM 609 N N . ALA A 1 83 ? -7.122 8.104 8.689 1.00 80.94 83 ALA A N 1
ATOM 610 C CA . ALA A 1 83 ? -5.945 8.327 7.852 1.00 80.94 83 ALA A CA 1
ATOM 611 C C . ALA A 1 83 ? -5.264 7.013 7.426 1.00 80.94 83 ALA A C 1
ATOM 613 O O . ALA A 1 83 ? -4.903 6.866 6.260 1.00 80.94 83 ALA A O 1
ATOM 614 N N . LEU A 1 84 ? -5.141 6.043 8.337 1.00 81.62 84 LEU A N 1
ATO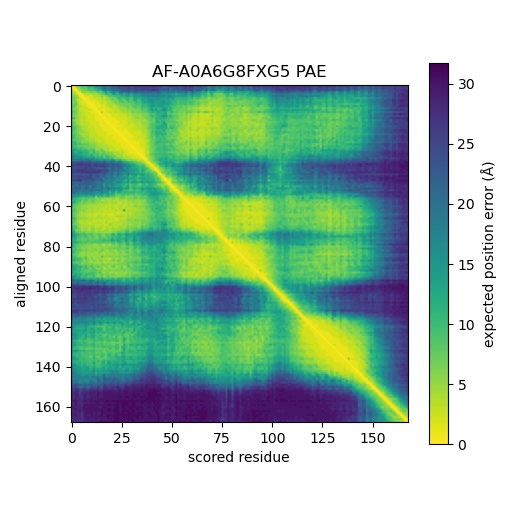M 615 C CA . LEU A 1 84 ? -4.579 4.712 8.077 1.00 81.62 84 LEU A CA 1
ATOM 616 C C . LEU A 1 84 ? -5.415 3.925 7.063 1.00 81.62 84 LEU A C 1
ATOM 618 O O . LEU A 1 84 ? -4.867 3.359 6.115 1.00 81.62 84 LEU A O 1
ATOM 622 N N . ASN A 1 85 ? -6.741 3.955 7.202 1.00 82.75 85 ASN A N 1
ATOM 623 C CA . ASN A 1 85 ? -7.650 3.313 6.255 1.00 82.75 85 ASN A CA 1
ATOM 624 C C . ASN A 1 85 ? -7.608 3.973 4.868 1.00 82.75 85 ASN A C 1
ATOM 626 O O . ASN A 1 85 ? -7.559 3.272 3.857 1.00 82.75 85 ASN A O 1
ATOM 630 N N . PHE A 1 86 ? -7.579 5.309 4.800 1.00 82.44 86 PHE A N 1
ATOM 631 C CA . PHE A 1 86 ? -7.433 6.030 3.531 1.00 82.44 86 PHE A CA 1
ATOM 632 C C . PHE A 1 86 ? -6.085 5.749 2.8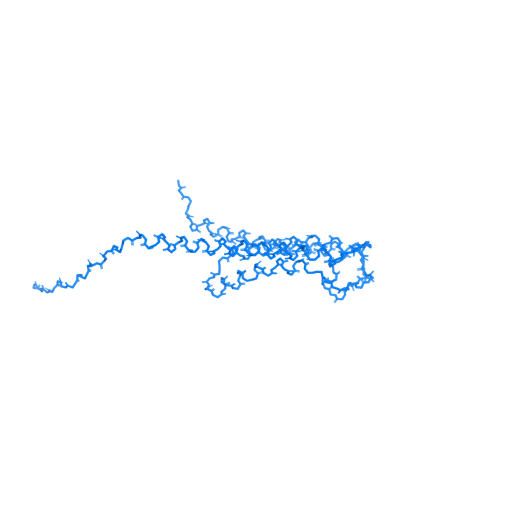65 1.00 82.44 86 PHE A C 1
ATOM 634 O O . PHE A 1 86 ? -6.049 5.452 1.672 1.00 82.44 86 PHE A O 1
ATOM 641 N N . ALA A 1 87 ? -4.987 5.780 3.623 1.00 81.31 8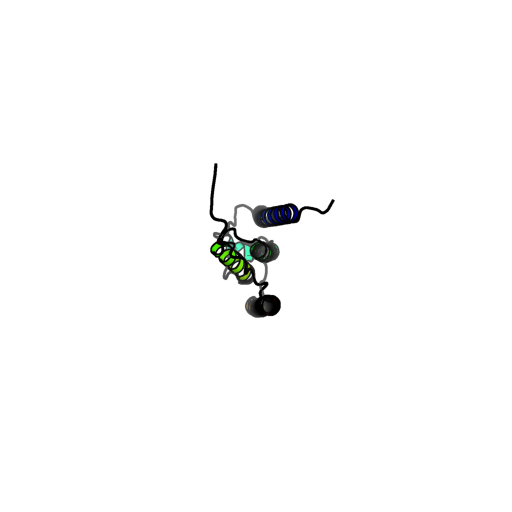7 ALA A N 1
ATOM 642 C CA . ALA A 1 87 ? -3.662 5.441 3.113 1.00 81.31 87 ALA A CA 1
ATOM 643 C C . ALA A 1 87 ? -3.623 4.003 2.575 1.00 81.31 87 ALA A C 1
ATOM 645 O O . ALA A 1 87 ? -3.104 3.757 1.486 1.00 81.31 87 ALA A O 1
ATOM 646 N N . GLY A 1 88 ? -4.243 3.067 3.296 1.00 81.25 88 GLY A N 1
ATOM 647 C CA . GLY A 1 88 ? -4.359 1.677 2.883 1.00 81.25 88 GLY A CA 1
ATOM 648 C C . GLY A 1 88 ? -5.157 1.466 1.593 1.00 81.25 88 GLY A C 1
ATOM 649 O O . GLY A 1 88 ? -4.762 0.657 0.755 1.00 81.25 88 GLY A O 1
ATOM 650 N N . MET A 1 89 ? -6.235 2.231 1.392 1.00 81.25 89 MET A N 1
ATOM 651 C CA . MET A 1 89 ? -7.041 2.196 0.164 1.00 81.25 89 MET A CA 1
ATOM 652 C C . MET A 1 89 ? -6.339 2.841 -1.039 1.00 81.25 89 MET A C 1
ATOM 654 O O . MET A 1 89 ? -6.510 2.379 -2.166 1.00 81.25 89 MET A O 1
ATOM 658 N N . LEU A 1 90 ? -5.545 3.892 -0.821 1.00 78.50 90 LEU A N 1
ATOM 659 C CA . LEU A 1 90 ? -4.844 4.606 -1.894 1.00 78.50 90 LEU A CA 1
ATOM 660 C C . LEU A 1 90 ? -3.551 3.908 -2.341 1.00 78.50 90 LEU A C 1
ATOM 662 O O . LEU A 1 90 ? -3.162 4.047 -3.501 1.00 78.50 90 LEU A O 1
ATOM 666 N N . ALA A 1 91 ? -2.898 3.141 -1.462 1.00 82.81 91 ALA A N 1
ATOM 667 C CA . ALA A 1 91 ? -1.606 2.516 -1.751 1.00 82.81 91 ALA A CA 1
ATOM 668 C C . ALA A 1 91 ? -1.616 1.579 -2.983 1.00 82.81 91 ALA A C 1
ATOM 670 O O . ALA A 1 91 ? -0.722 1.718 -3.820 1.00 82.81 91 ALA A O 1
ATOM 671 N N . PRO A 1 92 ? -2.621 0.700 -3.195 1.00 77.38 92 PRO A N 1
ATOM 672 C CA . PRO A 1 92 ? -2.734 -0.068 -4.435 1.00 77.38 92 PRO A CA 1
ATOM 673 C C . PRO A 1 92 ? -2.932 0.822 -5.669 1.00 77.38 92 PRO A C 1
ATOM 675 O O . PRO A 1 92 ? -2.342 0.560 -6.708 1.00 77.38 92 PRO A O 1
ATOM 678 N N . GLY A 1 93 ? -3.703 1.909 -5.562 1.00 77.31 93 GLY A N 1
ATOM 679 C CA . GLY A 1 93 ? -3.882 2.874 -6.653 1.00 77.31 93 GLY A CA 1
ATOM 680 C C . GLY A 1 93 ? -2.549 3.427 -7.147 1.00 77.31 93 GLY A C 1
ATOM 681 O O . GLY A 1 93 ? -2.234 3.317 -8.329 1.00 77.31 93 GLY A O 1
ATOM 682 N N . VAL A 1 94 ? -1.727 3.919 -6.219 1.00 76.06 94 VAL A N 1
ATOM 683 C CA . VAL A 1 94 ? -0.366 4.401 -6.509 1.00 76.06 94 VAL A CA 1
ATOM 684 C C . VAL A 1 94 ? 0.512 3.287 -7.080 1.00 76.06 94 VAL A C 1
ATOM 686 O O . VAL A 1 94 ? 1.314 3.536 -7.974 1.00 76.06 94 VAL A O 1
ATOM 689 N N . ALA A 1 95 ? 0.333 2.052 -6.608 1.00 76.38 95 ALA A N 1
ATOM 690 C CA . ALA A 1 95 ? 1.093 0.906 -7.084 1.00 76.38 95 ALA A CA 1
ATOM 691 C C . ALA A 1 95 ? 0.821 0.564 -8.549 1.00 76.38 95 ALA A C 1
ATOM 693 O O . ALA A 1 95 ? 1.711 0.046 -9.199 1.00 76.38 95 ALA A O 1
ATOM 694 N N . PHE A 1 96 ? -0.380 0.803 -9.074 1.00 68.69 96 PHE A N 1
ATOM 695 C CA . PHE A 1 96 ? -0.754 0.371 -10.426 1.00 68.69 96 PHE A CA 1
ATOM 696 C C . PHE A 1 96 ? -0.706 1.485 -11.479 1.00 68.69 96 PHE A C 1
ATOM 698 O O . PHE A 1 96 ? -0.849 1.185 -12.667 1.00 68.69 96 PHE A O 1
ATOM 705 N N . ILE A 1 97 ? -0.489 2.743 -11.081 1.00 68.62 97 ILE A N 1
ATOM 706 C CA . ILE A 1 97 ? -0.315 3.866 -12.010 1.00 68.62 97 ILE A CA 1
ATOM 707 C C . ILE A 1 97 ? 1.123 3.841 -12.552 1.00 68.62 97 ILE A C 1
ATOM 709 O O . ILE A 1 97 ? 2.064 4.041 -11.784 1.00 68.62 97 ILE A O 1
ATOM 713 N N . PRO A 1 98 ? 1.334 3.600 -13.858 1.00 62.34 98 PRO A N 1
ATOM 714 C CA . PRO A 1 98 ? 2.656 3.666 -14.442 1.00 62.34 98 PRO A CA 1
ATOM 715 C C . PRO A 1 98 ? 3.143 5.106 -14.471 1.00 62.34 98 PRO A C 1
ATOM 717 O O . PRO A 1 98 ? 2.402 6.034 -14.795 1.00 62.34 98 PRO A O 1
ATOM 720 N N . VAL A 1 99 ? 4.422 5.269 -14.161 1.00 58.09 99 VAL A N 1
ATOM 721 C CA . VAL A 1 99 ? 5.123 6.537 -14.323 1.00 58.09 99 VAL A CA 1
ATOM 722 C C . VAL A 1 99 ? 5.396 6.721 -15.814 1.00 58.09 99 VAL A C 1
ATOM 724 O O . VAL A 1 99 ? 5.931 5.819 -16.457 1.00 58.09 99 VAL A O 1
ATOM 727 N N . HIS A 1 100 ? 4.994 7.860 -16.374 1.00 49.59 100 HIS A N 1
ATOM 728 C CA . HIS A 1 100 ? 5.351 8.217 -17.744 1.00 49.59 100 HIS A CA 1
ATOM 729 C C . HIS A 1 100 ? 6.803 8.715 -17.786 1.00 49.59 100 HIS A C 1
ATOM 731 O O . HIS A 1 100 ? 7.191 9.543 -16.966 1.00 49.59 100 HIS A O 1
ATOM 737 N N . ASP A 1 101 ? 7.562 8.171 -18.741 1.00 53.31 101 ASP A N 1
ATOM 738 C CA . ASP A 1 101 ? 8.955 8.482 -19.093 1.00 53.31 101 ASP A CA 1
ATOM 739 C C . ASP A 1 101 ? 10.030 8.203 -18.025 1.00 53.31 101 ASP A C 1
ATOM 741 O O . ASP A 1 101 ? 10.439 9.095 -17.280 1.00 53.31 101 ASP A O 1
ATOM 745 N N . PRO A 1 102 ? 10.612 6.990 -17.997 1.00 51.66 102 PRO A N 1
ATOM 746 C CA . PRO A 1 102 ? 11.982 6.846 -17.541 1.00 51.66 102 PRO A CA 1
ATOM 747 C C . PRO A 1 102 ? 12.903 7.281 -18.694 1.00 51.66 102 PRO A C 1
ATOM 749 O O . PRO A 1 102 ? 12.745 6.859 -19.840 1.00 51.66 102 PRO A O 1
ATOM 752 N N . GLY A 1 103 ? 13.928 8.078 -18.420 1.00 53.81 103 GLY A N 1
ATOM 753 C CA . GLY A 1 103 ? 15.037 8.183 -19.369 1.00 53.81 103 GLY A CA 1
ATOM 754 C C . GLY A 1 103 ? 15.605 6.794 -19.709 1.00 53.81 103 GLY A C 1
ATOM 755 O O . GLY A 1 103 ? 15.357 5.811 -19.010 1.00 53.81 103 GLY A O 1
ATOM 756 N N . THR A 1 104 ? 16.415 6.707 -20.759 1.00 54.97 104 THR A N 1
ATOM 757 C CA . THR A 1 104 ? 16.973 5.476 -21.357 1.00 54.97 104 THR A CA 1
ATOM 758 C C . THR A 1 104 ? 17.914 4.639 -20.462 1.00 54.97 104 THR A C 1
ATOM 760 O O . THR A 1 104 ? 18.572 3.731 -20.962 1.00 54.97 104 THR A O 1
ATOM 763 N N . CYS A 1 105 ? 17.999 4.907 -19.157 1.00 56.22 105 CYS A N 1
ATOM 764 C CA . CYS A 1 105 ? 18.831 4.170 -18.204 1.00 56.22 105 CYS A CA 1
ATOM 765 C C . CYS A 1 105 ? 18.037 3.024 -17.551 1.00 56.22 105 CYS A C 1
ATOM 767 O O . CYS A 1 105 ? 17.300 3.245 -16.587 1.00 56.22 105 CYS A O 1
ATOM 769 N N . SER A 1 106 ? 18.196 1.803 -18.065 1.00 57.12 106 SER A N 1
ATOM 770 C CA . SER A 1 106 ? 17.759 0.555 -17.423 1.00 57.12 106 SER A CA 1
ATOM 771 C C . SER A 1 106 ? 18.781 -0.550 -17.710 1.00 57.12 106 SER A C 1
ATOM 773 O O . SER A 1 106 ? 19.330 -0.594 -18.812 1.00 57.12 106 SER A O 1
ATOM 775 N N . SER A 1 107 ? 19.030 -1.440 -16.742 1.00 50.41 107 SER A N 1
ATOM 776 C CA . SER A 1 107 ? 19.969 -2.569 -16.882 1.00 50.41 107 SER A CA 1
ATOM 777 C C . SER A 1 107 ? 19.539 -3.575 -17.961 1.00 50.41 107 SER A C 1
ATOM 779 O O . SER A 1 107 ? 20.371 -4.253 -18.564 1.00 50.41 107 SER A O 1
ATOM 781 N N . VAL A 1 108 ? 18.233 -3.644 -18.241 1.00 54.72 108 VAL A N 1
ATOM 782 C CA . VAL A 1 108 ? 17.626 -4.463 -19.294 1.00 54.72 108 VAL A CA 1
ATOM 783 C C . VAL A 1 108 ? 16.592 -3.614 -20.041 1.00 54.72 108 VAL A C 1
ATOM 785 O O . VAL A 1 108 ? 15.774 -2.951 -19.397 1.00 54.72 108 VAL A O 1
ATOM 788 N N . PRO A 1 109 ? 16.550 -3.639 -21.387 1.00 54.56 109 PRO A N 1
ATOM 789 C CA . PRO A 1 109 ? 15.485 -2.986 -22.139 1.00 54.56 109 PRO A CA 1
ATOM 790 C C . PRO A 1 109 ? 14.145 -3.696 -21.881 1.00 54.56 109 PRO A C 1
ATOM 792 O O . PRO A 1 109 ? 13.801 -4.675 -22.541 1.00 54.56 109 PRO A O 1
ATOM 795 N N . ILE A 1 110 ? 13.370 -3.201 -20.913 1.00 56.56 110 ILE A N 1
ATOM 796 C CA . ILE A 1 110 ? 11.992 -3.643 -20.678 1.00 56.56 110 ILE A CA 1
ATOM 797 C C . ILE A 1 110 ? 11.105 -2.959 -21.725 1.00 56.56 110 ILE A C 1
ATOM 799 O O . ILE A 1 110 ? 10.764 -1.782 -21.607 1.00 56.56 110 ILE A O 1
ATOM 803 N N . GLN A 1 111 ? 10.727 -3.700 -22.766 1.00 55.19 111 GLN A N 1
ATOM 804 C CA . GLN A 1 111 ? 9.721 -3.263 -23.733 1.00 55.19 111 GLN A CA 1
ATOM 805 C C . GLN A 1 111 ? 8.351 -3.267 -23.041 1.00 55.19 111 GLN A C 1
ATOM 807 O O . GLN A 1 111 ? 7.724 -4.315 -22.892 1.00 55.19 111 GLN A O 1
ATOM 812 N N . VAL A 1 112 ? 7.884 -2.105 -22.572 1.00 58.56 112 VAL A N 1
ATOM 813 C CA . VAL A 1 112 ? 6.518 -1.957 -22.040 1.00 58.56 112 VAL A CA 1
ATOM 814 C C . VAL A 1 112 ? 5.563 -1.731 -23.208 1.00 58.56 112 VAL A C 1
ATOM 816 O O . VAL A 1 112 ? 5.042 -0.638 -23.414 1.00 58.56 112 VAL A O 1
ATOM 819 N N . SER A 1 113 ? 5.382 -2.761 -24.026 1.00 50.72 113 SER A N 1
ATOM 820 C CA . SER A 1 113 ? 4.360 -2.763 -25.067 1.00 50.72 113 SER A CA 1
ATOM 821 C C . SER A 1 113 ? 2.987 -2.713 -24.381 1.00 50.72 113 SER A C 1
ATOM 823 O O . SER A 1 113 ? 2.693 -3.540 -23.521 1.00 50.72 113 SER A O 1
ATOM 825 N N . ASP A 1 114 ? 2.179 -1.700 -24.704 1.00 58.91 114 ASP A N 1
ATOM 826 C CA . ASP A 1 114 ? 0.776 -1.558 -24.284 1.00 58.91 114 ASP A CA 1
ATOM 827 C C . ASP A 1 114 ? 0.512 -1.317 -22.782 1.00 58.91 114 ASP A C 1
ATOM 829 O O . ASP A 1 114 ? -0.314 -1.972 -22.140 1.00 58.91 114 ASP A O 1
ATOM 833 N N . ALA A 1 115 ? 1.146 -0.287 -22.209 1.00 62.19 115 ALA A N 1
ATOM 834 C CA . ALA A 1 115 ? 0.837 0.165 -20.848 1.00 62.19 115 ALA A CA 1
ATOM 835 C C . ALA A 1 115 ? -0.640 0.595 -20.670 1.00 62.19 115 ALA A C 1
ATOM 837 O O . ALA A 1 115 ? -1.226 0.330 -19.625 1.00 62.19 115 ALA A O 1
ATOM 838 N N . GLY A 1 116 ? -1.270 1.207 -21.680 1.00 64.94 116 GLY A N 1
ATOM 839 C CA . GLY A 1 116 ? -2.646 1.724 -21.591 1.00 64.94 116 GLY A CA 1
ATOM 840 C C . GLY A 1 116 ? -3.708 0.662 -21.248 1.00 64.94 116 GLY A C 1
ATOM 841 O O . GLY A 1 116 ? -4.411 0.816 -20.246 1.00 64.94 116 GLY A O 1
ATOM 842 N N . PRO A 1 117 ? -3.817 -0.438 -22.017 1.00 69.38 117 PRO A N 1
ATOM 843 C CA . PRO A 1 117 ? -4.754 -1.526 -21.724 1.00 69.38 117 PRO A CA 1
ATOM 844 C C . PRO A 1 117 ? -4.509 -2.202 -20.369 1.00 69.38 117 PRO A C 1
ATOM 846 O O . PRO A 1 117 ? -5.458 -2.492 -19.638 1.00 69.38 117 PRO A O 1
ATOM 849 N N . ALA A 1 118 ? -3.241 -2.407 -19.994 1.00 66.88 118 ALA A N 1
ATOM 850 C CA . ALA A 1 118 ? -2.889 -2.987 -18.701 1.00 66.88 118 ALA A CA 1
ATOM 851 C C . ALA A 1 118 ? -3.321 -2.081 -17.536 1.00 66.88 118 ALA A C 1
ATOM 853 O O . ALA A 1 118 ? -3.853 -2.565 -16.537 1.00 66.88 118 ALA A O 1
ATOM 854 N N . VAL A 1 119 ? -3.142 -0.764 -17.667 1.00 68.44 119 VAL A N 1
ATOM 855 C CA . VAL A 1 119 ? -3.606 0.212 -16.670 1.00 68.44 119 VAL A CA 1
ATOM 856 C C . VAL A 1 119 ? -5.113 0.195 -16.542 1.00 68.44 119 VAL A C 1
ATOM 858 O O . VAL A 1 119 ? -5.608 0.119 -15.422 1.00 68.44 119 VAL A O 1
ATOM 861 N N . ALA A 1 120 ? -5.841 0.226 -17.659 1.00 73.62 120 ALA A N 1
ATOM 862 C CA . ALA A 1 120 ? -7.298 0.211 -17.638 1.00 73.62 120 ALA A CA 1
ATOM 863 C C . ALA A 1 120 ? -7.833 -1.027 -16.900 1.00 73.62 120 ALA A C 1
ATOM 865 O O . ALA A 1 120 ? -8.657 -0.891 -15.997 1.00 73.62 120 ALA A O 1
ATOM 866 N N . ASN A 1 121 ? -7.296 -2.214 -17.200 1.00 75.81 121 ASN A N 1
ATOM 867 C CA . ASN A 1 121 ? -7.684 -3.454 -16.528 1.00 75.81 121 ASN A CA 1
ATOM 868 C C . ASN A 1 121 ? -7.341 -3.446 -15.027 1.00 75.81 121 ASN A C 1
ATOM 870 O O . ASN A 1 121 ? -8.184 -3.787 -14.198 1.00 75.81 121 ASN A O 1
ATOM 874 N N . ASN A 1 122 ? -6.127 -3.024 -14.658 1.00 76.19 122 ASN A N 1
ATOM 875 C CA . ASN A 1 122 ? -5.703 -2.982 -13.255 1.00 76.19 122 ASN A CA 1
ATOM 876 C C . ASN A 1 122 ? -6.490 -1.940 -12.444 1.00 76.19 122 ASN A C 1
ATOM 878 O O . ASN A 1 122 ? -6.915 -2.225 -11.327 1.00 76.19 122 ASN A O 1
ATOM 882 N N . MET A 1 123 ? -6.746 -0.757 -13.009 1.00 75.19 123 MET A N 1
ATOM 883 C CA . MET A 1 123 ? -7.589 0.267 -12.385 1.00 75.19 123 MET A CA 1
ATOM 884 C C . MET A 1 123 ? -9.023 -0.229 -12.210 1.00 75.19 123 MET A C 1
ATOM 886 O O . MET A 1 123 ? -9.603 -0.068 -11.139 1.00 75.19 123 MET A O 1
ATOM 890 N N . GLN A 1 124 ? -9.590 -0.889 -13.221 1.00 77.25 124 GLN A N 1
ATOM 891 C CA . GLN A 1 124 ? -10.927 -1.467 -13.120 1.00 77.25 124 GLN A CA 1
ATOM 892 C C . GLN A 1 124 ? -10.989 -2.551 -12.034 1.00 77.25 124 GLN A C 1
ATOM 894 O O . GLN A 1 124 ? -11.926 -2.560 -11.236 1.00 77.25 124 GLN A O 1
ATOM 899 N N . ALA A 1 125 ? -9.964 -3.402 -11.929 1.00 78.38 125 ALA A N 1
ATOM 900 C CA . ALA A 1 125 ? -9.846 -4.387 -10.856 1.00 78.38 125 ALA A CA 1
ATOM 901 C C . ALA A 1 125 ? -9.762 -3.735 -9.462 1.00 78.38 125 ALA A C 1
ATOM 903 O O . ALA A 1 125 ? -10.418 -4.202 -8.529 1.00 78.38 125 ALA A O 1
ATOM 904 N N . LEU A 1 126 ? -9.028 -2.625 -9.317 1.00 78.00 126 LEU A N 1
ATOM 905 C CA . LEU A 1 126 ? -8.983 -1.859 -8.066 1.00 78.00 126 LEU A CA 1
ATOM 906 C C . LEU A 1 126 ? -10.340 -1.269 -7.692 1.00 78.00 126 LEU A C 1
ATOM 908 O O . LEU A 1 126 ? -10.730 -1.343 -6.528 1.00 78.00 126 LEU A O 1
ATOM 912 N N . PHE A 1 127 ? -11.069 -0.700 -8.654 1.00 80.81 127 PHE A N 1
ATOM 913 C CA . PHE A 1 127 ? -12.402 -0.158 -8.391 1.00 80.81 127 PHE A CA 1
ATOM 914 C C . PHE A 1 127 ? -13.375 -1.251 -7.951 1.00 80.81 127 PHE A C 1
ATOM 916 O O . PHE A 1 127 ? -14.130 -1.04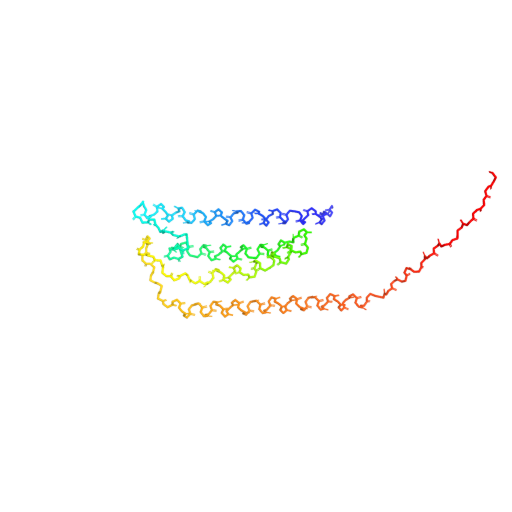4 -7.002 1.00 80.81 127 PHE A O 1
ATOM 923 N N . VAL A 1 128 ? -13.323 -2.429 -8.582 1.00 83.62 128 VAL A N 1
ATOM 924 C CA . VAL A 1 128 ? -14.122 -3.592 -8.171 1.00 83.62 128 VAL A CA 1
ATOM 925 C C . VAL A 1 128 ? -13.761 -4.017 -6.747 1.00 83.62 128 VAL A C 1
ATOM 927 O O . VAL A 1 128 ? -14.654 -4.180 -5.918 1.00 83.62 128 VAL A O 1
ATOM 930 N N . LEU A 1 129 ? -12.469 -4.138 -6.429 1.00 81.75 129 LEU A N 1
ATOM 931 C CA . LEU A 1 129 ? -12.013 -4.498 -5.086 1.00 81.75 129 LEU A CA 1
ATOM 932 C C . LEU A 1 129 ? -12.452 -3.468 -4.033 1.00 81.75 129 LEU A C 1
ATOM 934 O O . LEU A 1 129 ? -12.976 -3.849 -2.987 1.00 81.75 129 LEU A O 1
ATOM 938 N N . GLY A 1 130 ? -12.291 -2.173 -4.319 1.00 78.94 130 GLY A N 1
ATOM 939 C CA . GLY A 1 130 ? -12.724 -1.083 -3.445 1.00 78.94 130 GLY A CA 1
ATOM 940 C C . GLY A 1 130 ? -14.237 -1.085 -3.217 1.00 78.94 130 GLY A C 1
ATOM 941 O O . GLY A 1 130 ? -14.688 -0.960 -2.079 1.00 78.94 130 GLY A O 1
ATOM 942 N N . ALA A 1 131 ? -15.031 -1.310 -4.268 1.00 82.62 131 ALA A N 1
ATOM 943 C CA . ALA A 1 131 ? -16.485 -1.419 -4.165 1.00 82.62 131 ALA A CA 1
ATOM 944 C C . ALA A 1 131 ? -16.917 -2.622 -3.312 1.00 82.62 131 ALA A C 1
ATOM 946 O O . ALA A 1 131 ? -17.797 -2.486 -2.462 1.00 82.62 131 ALA A O 1
ATOM 947 N N . VAL A 1 132 ? -16.276 -3.784 -3.486 1.00 84.81 132 VAL A N 1
ATOM 948 C CA . VAL A 1 132 ? -16.533 -4.983 -2.671 1.00 84.81 132 VAL A CA 1
ATOM 949 C C . VAL A 1 132 ? -16.159 -4.738 -1.208 1.00 84.81 132 VAL A C 1
ATOM 951 O O . VAL A 1 132 ? -16.955 -5.039 -0.320 1.00 84.81 132 VAL A O 1
ATOM 954 N N . ALA A 1 133 ? -14.993 -4.146 -0.940 1.00 78.81 133 ALA A N 1
ATOM 955 C CA . ALA A 1 133 ? -14.553 -3.827 0.416 1.00 78.81 133 ALA A CA 1
ATOM 956 C C . ALA A 1 133 ? -15.515 -2.851 1.116 1.00 78.81 133 ALA A C 1
ATOM 958 O O . ALA A 1 133 ? -15.917 -3.090 2.257 1.00 78.81 133 ALA A O 1
ATOM 959 N N . LEU A 1 134 ? -15.956 -1.799 0.416 1.00 83.56 134 LEU A N 1
ATOM 960 C CA . LEU A 1 134 ? -16.965 -0.864 0.918 1.00 83.56 134 LEU A CA 1
ATOM 961 C C . LEU A 1 134 ? -18.306 -1.556 1.172 1.00 83.56 134 LEU A C 1
ATOM 963 O O . LEU A 1 134 ? -18.910 -1.344 2.221 1.00 83.56 134 LEU A O 1
ATOM 967 N N . ALA A 1 135 ? -18.766 -2.410 0.255 1.00 84.69 135 ALA A N 1
ATOM 968 C CA . ALA A 1 135 ? -20.011 -3.154 0.423 1.00 84.69 135 ALA A CA 1
ATOM 969 C C . ALA A 1 135 ? -19.963 -4.068 1.658 1.00 84.69 135 ALA A C 1
ATOM 971 O O . ALA A 1 135 ? -20.906 -4.072 2.450 1.00 84.69 135 ALA A O 1
ATOM 972 N N . ILE A 1 136 ? -18.852 -4.785 1.864 1.00 84.62 136 ILE A N 1
ATOM 973 C CA . ILE A 1 136 ? -18.628 -5.627 3.047 1.00 84.62 136 ILE A CA 1
ATOM 974 C C . ILE A 1 136 ? -18.601 -4.775 4.322 1.00 84.62 136 ILE A C 1
ATOM 976 O O . ILE A 1 136 ? -19.238 -5.147 5.308 1.00 84.62 136 ILE A O 1
ATOM 980 N N . GLY A 1 137 ? -17.917 -3.627 4.308 1.00 81.50 137 GLY A N 1
ATOM 981 C CA . GLY A 1 137 ? -17.852 -2.704 5.446 1.00 81.50 137 GLY A CA 1
ATOM 982 C C . GLY A 1 137 ? -19.215 -2.112 5.819 1.00 81.50 137 GLY A C 1
ATOM 983 O O . GLY A 1 137 ? -19.603 -2.107 6.985 1.00 81.50 137 GLY A O 1
ATOM 984 N N . VAL A 1 138 ? -19.995 -1.674 4.829 1.00 84.88 138 VAL A N 1
ATOM 985 C CA . VAL A 1 138 ? -21.364 -1.180 5.045 1.00 84.88 138 VAL A CA 1
ATOM 986 C C . VAL A 1 138 ? -22.263 -2.299 5.563 1.00 84.88 138 VAL A C 1
ATOM 988 O O . VAL A 1 138 ? -23.059 -2.088 6.477 1.00 84.88 138 VAL A O 1
ATOM 991 N N . TRP A 1 139 ? -22.145 -3.501 5.004 1.00 87.75 139 TRP A N 1
ATOM 992 C CA . TRP A 1 139 ? -22.934 -4.653 5.425 1.00 87.75 139 TRP A CA 1
ATOM 993 C C . TRP A 1 139 ? -22.615 -5.093 6.858 1.00 87.75 139 TRP A C 1
ATOM 995 O O . TRP A 1 139 ? -23.540 -5.349 7.631 1.00 87.75 139 TRP A O 1
ATOM 1005 N N . SER A 1 140 ? -21.337 -5.134 7.245 1.00 84.56 140 SER A N 1
ATOM 1006 C CA . SER A 1 140 ? -20.927 -5.489 8.607 1.00 84.56 140 SER A CA 1
ATOM 1007 C C . SER A 1 140 ? -21.380 -4.439 9.626 1.00 84.56 140 SER A C 1
ATOM 1009 O O . SER A 1 140 ? -21.929 -4.806 10.665 1.00 84.56 140 SER A O 1
ATOM 1011 N N . ALA A 1 141 ? -21.270 -3.147 9.296 1.00 80.88 141 ALA A N 1
ATOM 1012 C CA . ALA A 1 141 ? -21.764 -2.056 10.134 1.00 80.88 141 ALA A CA 1
ATOM 1013 C C . ALA A 1 141 ? -23.290 -2.113 10.318 1.00 80.88 141 ALA A C 1
ATOM 1015 O O . ALA A 1 141 ? -23.788 -2.015 11.440 1.00 80.88 141 ALA A O 1
ATOM 1016 N N . ARG A 1 142 ? -24.040 -2.352 9.233 1.00 84.31 142 ARG A N 1
ATOM 1017 C CA . ARG A 1 142 ? -25.501 -2.539 9.290 1.00 84.31 142 ARG A CA 1
ATOM 1018 C C . ARG A 1 142 ? -25.889 -3.746 10.145 1.00 84.31 142 ARG A C 1
ATOM 1020 O O . ARG A 1 142 ? -26.854 -3.670 10.900 1.00 84.31 142 ARG A O 1
ATOM 1027 N N . ARG A 1 143 ? -25.138 -4.851 10.061 1.00 83.00 143 ARG A N 1
ATOM 1028 C CA . ARG A 1 143 ? -25.369 -6.041 10.898 1.00 83.00 143 ARG A CA 1
ATOM 1029 C C . ARG A 1 143 ? -25.091 -5.792 12.378 1.00 83.00 143 ARG A C 1
ATOM 1031 O O . ARG A 1 143 ? -25.858 -6.278 13.202 1.00 83.00 143 ARG A O 1
ATOM 1038 N N . ALA A 1 144 ? -24.050 -5.031 12.714 1.00 80.94 144 ALA A N 1
ATOM 1039 C CA . ALA A 1 144 ? -23.763 -4.664 14.100 1.00 80.94 144 ALA A CA 1
ATOM 1040 C C . ALA A 1 144 ? -24.915 -3.845 14.712 1.00 80.94 144 ALA A C 1
ATOM 1042 O O . ALA A 1 144 ? -25.431 -4.197 15.769 1.00 80.94 144 ALA A O 1
ATOM 1043 N N . GLN A 1 145 ? -25.406 -2.836 13.984 1.00 76.12 145 GLN A N 1
ATOM 1044 C CA . GLN A 1 145 ? -26.541 -2.009 14.416 1.00 76.12 145 GLN A CA 1
ATOM 1045 C C . GLN A 1 145 ? -27.839 -2.819 14.576 1.00 76.12 145 GLN A C 1
ATOM 1047 O O . GLN A 1 145 ? -28.586 -2.611 15.531 1.00 76.12 145 GLN A O 1
ATOM 1052 N N . ALA A 1 146 ? -28.101 -3.774 13.676 1.00 73.44 146 ALA A N 1
ATOM 1053 C CA . ALA A 1 146 ? -29.269 -4.653 13.769 1.00 73.44 146 ALA A CA 1
ATOM 1054 C C . ALA A 1 146 ? -29.214 -5.604 14.984 1.00 73.44 146 ALA A C 1
ATOM 1056 O O . ALA A 1 146 ? -30.258 -5.929 15.555 1.00 73.44 146 ALA A O 1
ATOM 1057 N N . GLY A 1 147 ? -28.010 -6.031 15.388 1.00 66.69 147 GLY A N 1
ATOM 1058 C CA . GLY A 1 147 ? -27.784 -6.845 16.585 1.00 66.69 147 GLY A CA 1
ATOM 1059 C C . GLY A 1 147 ? -27.940 -6.058 17.889 1.00 66.69 147 GLY A C 1
ATOM 1060 O O . GLY A 1 147 ? -28.537 -6.564 18.838 1.00 66.69 147 GLY A O 1
ATOM 1061 N N . ASP A 1 148 ? -27.480 -4.805 17.926 1.00 59.75 148 ASP A N 1
ATOM 1062 C CA . ASP A 1 148 ? -27.647 -3.932 19.095 1.00 59.75 148 ASP A CA 1
ATOM 1063 C C . ASP A 1 148 ? -29.100 -3.471 19.284 1.00 59.75 148 ASP A C 1
ATOM 1065 O O . ASP A 1 148 ? -29.558 -3.351 20.418 1.00 59.75 148 ASP A O 1
ATOM 1069 N N . ALA A 1 149 ? -29.871 -3.321 18.201 1.00 60.88 149 ALA A N 1
ATOM 1070 C CA . ALA A 1 149 ? -31.309 -3.040 18.270 1.00 60.88 149 ALA A CA 1
ATOM 1071 C C . ALA A 1 149 ? -32.129 -4.163 18.946 1.00 60.88 149 ALA A C 1
ATOM 1073 O O . ALA A 1 149 ? -33.239 -3.915 19.410 1.00 60.88 149 ALA A O 1
ATOM 1074 N N . HIS A 1 150 ? -31.589 -5.388 19.019 1.00 56.28 150 HIS A N 1
ATOM 1075 C CA . HIS A 1 150 ? -32.211 -6.541 19.686 1.00 56.28 150 HIS A CA 1
ATOM 1076 C C . HIS A 1 150 ? -31.748 -6.748 21.134 1.00 56.28 150 HIS A C 1
ATOM 1078 O O . HIS A 1 150 ? -32.235 -7.669 21.792 1.00 56.28 150 HIS A O 1
ATOM 1084 N N . ARG A 1 151 ? -30.837 -5.921 21.671 1.00 52.41 151 ARG A N 1
ATOM 1085 C CA . ARG A 1 151 ? -30.577 -5.912 23.115 1.00 52.41 151 ARG A CA 1
ATOM 1086 C C . ARG A 1 151 ? -31.745 -5.196 23.801 1.00 52.41 151 ARG A C 1
ATOM 1088 O O . ARG A 1 151 ? -31.842 -3.976 23.664 1.00 52.41 151 ARG A O 1
ATOM 1095 N N . PRO A 1 152 ? -32.631 -5.892 24.548 1.00 53.69 152 PRO A N 1
ATOM 1096 C CA . PRO A 1 152 ? -33.594 -5.191 25.380 1.00 53.69 152 PRO A CA 1
ATOM 1097 C C . PRO A 1 152 ? -32.804 -4.296 26.330 1.00 53.69 152 PRO A C 1
ATOM 1099 O O . PRO A 1 152 ? -31.806 -4.733 26.911 1.00 53.69 152 PRO A O 1
ATOM 1102 N N . ALA A 1 153 ? -33.231 -3.040 26.446 1.00 57.34 153 ALA A N 1
ATOM 1103 C CA . ALA A 1 153 ? -32.706 -2.103 27.420 1.00 57.34 153 ALA A CA 1
ATOM 1104 C C . ALA A 1 153 ? -32.821 -2.756 28.801 1.00 57.34 153 ALA A C 1
ATOM 1106 O O . ALA A 1 153 ? -33.895 -2.779 29.401 1.00 57.34 153 ALA A O 1
ATOM 1107 N N . ALA A 1 154 ? -31.725 -3.344 29.285 1.00 55.19 154 ALA A N 1
ATOM 1108 C CA . ALA A 1 154 ? -31.621 -3.741 30.669 1.00 55.19 154 ALA A CA 1
ATOM 1109 C C . ALA A 1 154 ? -31.734 -2.442 31.458 1.00 55.19 154 ALA A C 1
ATOM 1111 O O . ALA A 1 154 ? -30.827 -1.610 31.471 1.00 55.19 154 ALA A O 1
ATOM 1112 N N . SER A 1 155 ? -32.921 -2.243 32.018 1.00 56.62 155 SER A N 1
ATOM 1113 C CA . SER A 1 155 ? -33.275 -1.134 32.871 1.00 56.62 155 SER A CA 1
ATOM 1114 C C . SER A 1 155 ? -32.303 -1.100 34.046 1.00 56.62 155 SER A C 1
ATOM 1116 O O . SER A 1 155 ? -32.519 -1.759 35.064 1.00 56.62 155 SER A O 1
ATOM 1118 N N . THR A 1 156 ? -31.255 -0.288 33.957 1.00 57.09 156 THR A N 1
ATOM 1119 C CA . THR A 1 156 ? -30.547 0.188 35.148 1.00 57.09 156 THR A CA 1
ATOM 1120 C C . THR A 1 156 ? -31.378 1.313 35.761 1.00 57.09 156 THR A C 1
ATOM 1122 O O . THR A 1 156 ? -30.965 2.460 35.871 1.00 57.09 156 THR A O 1
ATOM 1125 N N . GLY A 1 157 ? -32.605 0.958 36.144 1.00 54.88 157 GLY A N 1
ATOM 1126 C CA . GLY A 1 157 ? -33.319 1.609 37.220 1.00 54.88 157 GLY A CA 1
ATOM 1127 C C . GLY A 1 157 ? -32.768 1.042 38.520 1.00 54.88 157 GLY A C 1
ATOM 1128 O O . GLY A 1 157 ? -33.165 -0.037 38.947 1.00 54.88 157 GLY A O 1
ATOM 1129 N N . ARG A 1 158 ? -31.811 1.749 39.120 1.00 53.19 158 ARG A N 1
ATOM 1130 C CA . ARG A 1 158 ? -31.562 1.731 40.567 1.00 53.19 158 ARG A CA 1
ATOM 1131 C C . ARG A 1 158 ? -30.832 3.012 40.952 1.00 53.19 158 ARG A C 1
ATOM 1133 O O . ARG A 1 158 ? -29.646 3.040 41.256 1.00 53.19 158 ARG A O 1
ATOM 1140 N N . THR A 1 159 ? -31.593 4.097 40.932 1.00 58.94 159 THR A N 1
ATOM 1141 C CA . THR A 1 159 ? -31.388 5.206 41.857 1.00 58.94 159 THR A CA 1
ATOM 1142 C C . THR A 1 159 ? -31.602 4.668 43.275 1.00 58.94 159 THR A C 1
ATOM 1144 O O . THR A 1 159 ? -32.740 4.557 43.721 1.00 58.94 159 THR A O 1
ATOM 1147 N N . CYS A 1 160 ? -30.535 4.323 43.993 1.00 59.75 160 CYS A N 1
ATOM 1148 C CA . CYS A 1 160 ? -30.585 4.318 45.457 1.00 59.75 160 CYS A CA 1
ATOM 1149 C C . CYS A 1 160 ? -30.222 5.726 45.934 1.00 59.75 160 CYS A C 1
ATOM 1151 O O . CYS A 1 160 ? -29.107 5.996 46.367 1.00 59.75 160 CYS A O 1
ATOM 1153 N N . SER A 1 161 ? -31.187 6.634 45.777 1.00 64.12 161 SER A N 1
ATOM 1154 C CA . SER A 1 161 ? -31.338 7.775 46.674 1.00 64.12 161 SER A CA 1
ATOM 1155 C C . SER A 1 161 ? -31.982 7.248 47.963 1.00 64.12 161 SER A C 1
ATOM 1157 O O . SER A 1 161 ? -32.849 6.382 47.885 1.00 64.12 161 SER A O 1
ATOM 1159 N N . ALA A 1 162 ? -31.565 7.783 49.109 1.00 58.84 162 ALA A N 1
ATOM 1160 C CA . ALA A 1 162 ? -32.038 7.494 50.468 1.00 58.84 162 ALA A CA 1
ATOM 1161 C C . ALA A 1 162 ? -31.469 6.240 51.169 1.00 58.84 162 ALA A C 1
ATOM 1163 O O . ALA A 1 162 ? -32.035 5.153 51.134 1.00 58.84 162 ALA A O 1
ATOM 1164 N N . CYS A 1 163 ? -30.412 6.458 51.955 1.00 54.94 163 CYS A N 1
ATOM 1165 C CA . CYS A 1 163 ? -30.460 6.101 53.374 1.00 54.94 163 CYS A CA 1
ATOM 1166 C C . CYS A 1 163 ? -29.807 7.236 54.174 1.00 54.94 163 CYS A C 1
ATOM 1168 O O . CYS A 1 163 ? -28.589 7.374 54.249 1.00 54.94 163 CYS A O 1
ATOM 1170 N N . SER A 1 164 ? -30.668 8.115 54.674 1.00 59.59 164 SER A N 1
ATOM 1171 C CA . SER A 1 164 ? -30.401 9.203 55.606 1.00 59.59 164 SER A CA 1
ATOM 1172 C C . SER A 1 164 ? -30.288 8.690 57.052 1.00 59.59 164 SER A C 1
ATOM 1174 O O . SER A 1 164 ? -31.246 8.080 57.516 1.00 59.59 164 SER A O 1
ATOM 1176 N N . SER A 1 165 ? -29.165 9.037 57.712 1.00 63.03 165 SER A N 1
ATOM 1177 C CA . SER A 1 165 ? -28.972 9.420 59.143 1.00 63.03 165 SER A CA 1
ATOM 1178 C C . SER A 1 165 ? -29.346 8.427 60.285 1.00 63.03 165 SER A C 1
ATOM 1180 O O . SER A 1 165 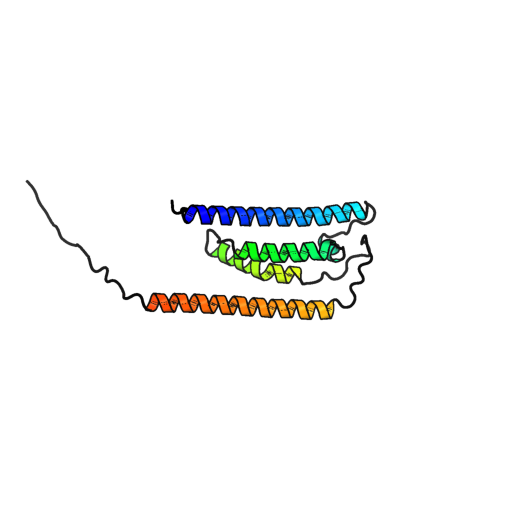? -29.952 7.397 60.020 1.00 63.03 165 SER A O 1
ATOM 1182 N N . PRO A 1 166 ? -29.098 8.732 61.589 1.00 63.62 166 PRO A N 1
ATOM 1183 C CA . PRO A 1 166 ? -27.864 9.180 62.284 1.00 63.62 166 PRO A CA 1
ATOM 1184 C C . PRO A 1 166 ? -27.551 8.434 63.628 1.00 63.62 166 PRO A C 1
ATOM 1186 O O . PRO A 1 166 ? -28.469 7.957 64.285 1.00 63.62 166 PRO A O 1
ATOM 1189 N N . SER A 1 167 ? -26.296 8.548 64.123 1.00 48.16 167 SER A N 1
ATOM 1190 C CA . SER A 1 167 ? -25.862 8.633 65.562 1.00 48.16 167 SER A CA 1
ATOM 1191 C C . SER A 1 167 ? -26.142 7.422 66.505 1.00 48.16 167 SER A C 1
ATOM 1193 O O . SER A 1 167 ? -26.825 6.499 66.062 1.00 48.16 167 SER A O 1
ATOM 1195 N N . PRO A 1 168 ? -25.641 7.326 67.768 1.00 62.75 168 PRO A N 1
ATOM 1196 C CA . PRO A 1 168 ? -25.068 8.326 68.696 1.00 62.75 168 PRO A CA 1
ATOM 1197 C C . PRO A 1 168 ? -23.541 8.495 68.669 1.00 62.75 168 PRO A C 1
ATOM 1199 O O . PRO A 1 168 ? -22.828 7.534 68.305 1.00 62.75 168 PRO A O 1
#